Protein AF-A0A7S1DTC6-F1 (afdb_monomer)

Radius of gyration: 15.28 Å; Cα contacts (8 Å, |Δi|>4): 384; chains: 1; bounding box: 37×34×42 Å

Organism: Hemiselmis andersenii (NCBI:txid464988)

Solvent-accessible surface area (backbone atoms only — not comparable to full-atom values): 8715 Å² total; per-residue (Å²): 109,47,66,65,45,82,38,48,35,40,36,41,38,39,26,70,67,87,64,44,37,37,41,39,34,33,30,21,72,81,49,76,64,35,86,40,75,50,63,32,70,22,73,96,73,89,88,81,79,93,59,58,62,47,73,91,59,72,8,21,40,33,34,37,34,54,50,95,83,72,79,54,78,35,90,66,92,68,71,64,88,82,57,67,44,76,34,34,40,70,32,62,60,59,76,30,81,32,50,74,53,52,36,70,71,59,46,94,69,83,70,69,53,28,32,37,37,38,39,38,22,22,35,71,37,86,51,58,41,62,62,54,68,49,77,49,48,69,64,24,37,36,34,25,50,72,87,38,82,70,41,81,47,115

Nearest PDB structures (foldseek):
  4y2l-assembly2_F  TM=2.797E-01  e=1.826E+00  Escherichia coli ETEC H10407
  7vrp-assembly1_A  TM=2.025E-01  e=2.275E+00  Infectious bursal disease virus
  3fbm-assembly1_A  TM=2.431E-01  e=8.509E+00  Infectious bursal disease virus

Sequence (154 aa):
WLSKGEHSSLVLFFENGGGAYMKLTYSGPDTGFREALLPSVGFEGKCEAPKPECECGTGFCFKAYYDPNGRGQVRDFPDLSKLVPQVAVIAPTIGLYNDHQIARFLGKTGRFDHVAASFTGVLFINLPGQYQICTTSDDGSRLFIDGKVSVNNG

Mean predicted aligned error: 12.72 Å

Secondary structure (DSSP, 8-state):
-B-SEEEEEEEEEEE-SS---EEEEEESGGGTT--EE------------SS--PPS-SSEEEEEE--TTS-----S---GGGS--SEEEEESS-EE-SHHHHHHHHGGG---SSEEEEEEEEEEESS-B--EEEEEESSEEEEEETTEEEEEE-

pLDDT: mean 79.68, std 10.51, range [39.25, 92.69]

InterPro domains:
  IPR011658 PA14 domain [PF07691] (108-153)
  IPR037524 PA14/GLEYA domain [PS51820] (55-154)

Structure (mmCIF, N/CA/C/O backbone):
data_AF-A0A7S1DTC6-F1
#
_entry.id   AF-A0A7S1DTC6-F1
#
loop_
_atom_site.group_PDB
_atom_site.id
_atom_site.type_symbol
_atom_site.label_atom_id
_atom_site.label_alt_id
_atom_site.label_comp_id
_atom_site.label_asym_id
_atom_site.label_entity_id
_atom_site.label_seq_id
_atom_site.pdbx_PDB_ins_code
_atom_site.Cartn_x
_atom_site.Cartn_y
_atom_site.Cartn_z
_atom_site.occupancy
_atom_site.B_iso_or_equiv
_atom_site.auth_seq_id
_atom_site.auth_comp_id
_atom_site.auth_asym_id
_atom_site.auth_atom_id
_atom_site.pdbx_PDB_model_num
ATOM 1 N N . TRP A 1 1 ? -19.543 -0.740 9.415 1.00 80.06 1 TRP A N 1
ATOM 2 C CA . TRP A 1 1 ? -19.423 -0.992 10.864 1.00 80.06 1 TRP A CA 1
ATOM 3 C C . TRP A 1 1 ? -18.293 -1.984 11.050 1.00 80.06 1 TRP A C 1
ATOM 5 O O . TRP A 1 1 ? -18.325 -2.994 10.358 1.00 80.06 1 TRP A O 1
ATOM 15 N N . LEU A 1 2 ? -17.317 -1.694 11.910 1.00 83.81 2 LEU A N 1
ATOM 16 C CA . LEU A 1 2 ? -16.235 -2.612 12.278 1.00 83.81 2 LEU A CA 1
ATOM 17 C C . LEU A 1 2 ? -16.391 -3.016 13.745 1.00 83.81 2 LEU A C 1
ATOM 19 O O . LEU A 1 2 ? -16.709 -2.183 14.599 1.00 83.81 2 LEU A O 1
ATOM 23 N N . SER A 1 3 ? -16.229 -4.309 14.015 1.00 85.38 3 SER A N 1
ATOM 24 C CA . SER A 1 3 ? -16.188 -4.849 15.373 1.00 85.38 3 SER A CA 1
ATOM 25 C C . SER A 1 3 ? -14.853 -4.528 16.042 1.00 85.38 3 SER A C 1
ATOM 27 O O . SER A 1 3 ? -13.883 -4.178 15.384 1.00 85.38 3 SER A O 1
ATOM 29 N N . LYS A 1 4 ? -14.791 -4.658 17.370 1.00 83.06 4 LYS A N 1
ATOM 30 C CA . LYS A 1 4 ? -13.510 -4.621 18.079 1.00 83.06 4 LYS A CA 1
ATOM 31 C C . LYS A 1 4 ? -12.690 -5.853 17.693 1.00 83.06 4 LYS A C 1
ATOM 33 O O . LYS A 1 4 ? -13.218 -6.961 17.787 1.00 83.06 4 LYS A O 1
ATOM 38 N N . GLY A 1 5 ? -11.419 -5.663 17.354 1.00 82.12 5 GLY A N 1
ATOM 39 C CA . GLY A 1 5 ? -10.493 -6.752 17.048 1.00 82.12 5 GLY A CA 1
ATOM 40 C C . GLY A 1 5 ? -9.723 -6.550 15.748 1.00 82.12 5 GLY A C 1
ATOM 41 O O . GLY A 1 5 ? -9.638 -5.441 15.216 1.00 82.12 5 GLY A O 1
ATOM 42 N N . GLU A 1 6 ? -9.130 -7.641 15.280 1.00 78.81 6 GLU A N 1
ATOM 43 C CA . GLU A 1 6 ? -8.350 -7.691 14.048 1.00 78.81 6 GLU A CA 1
ATOM 44 C C . GLU A 1 6 ? -9.249 -7.877 12.829 1.00 78.81 6 GLU A C 1
ATOM 46 O O . GLU A 1 6 ? -10.185 -8.678 12.837 1.00 78.81 6 GLU A O 1
ATOM 51 N N . HIS A 1 7 ? -8.931 -7.136 11.773 1.00 77.12 7 HIS A N 1
ATOM 52 C CA . HIS A 1 7 ? -9.597 -7.191 10.484 1.00 77.12 7 HIS A CA 1
ATOM 53 C C . HIS A 1 7 ? -8.555 -7.365 9.385 1.00 77.12 7 HIS A C 1
ATOM 55 O O . HIS A 1 7 ? -7.539 -6.666 9.344 1.00 77.12 7 HIS A O 1
ATOM 61 N N . SER A 1 8 ? -8.803 -8.292 8.468 1.00 78.31 8 SER A N 1
ATOM 62 C CA . SER A 1 8 ? -7.879 -8.524 7.354 1.00 78.31 8 SER A CA 1
ATOM 63 C C . SER A 1 8 ? -8.032 -7.427 6.298 1.00 78.31 8 SER A C 1
ATOM 65 O O . SER A 1 8 ? -9.151 -7.031 5.965 1.00 78.31 8 SER A O 1
ATOM 67 N N . SER A 1 9 ? -6.919 -6.928 5.755 1.00 78.56 9 SER A N 1
ATOM 68 C CA . SER A 1 9 ? -6.921 -5.895 4.714 1.00 78.56 9 SER A CA 1
ATOM 69 C C . SER A 1 9 ? -6.011 -6.265 3.540 1.00 78.56 9 SER A C 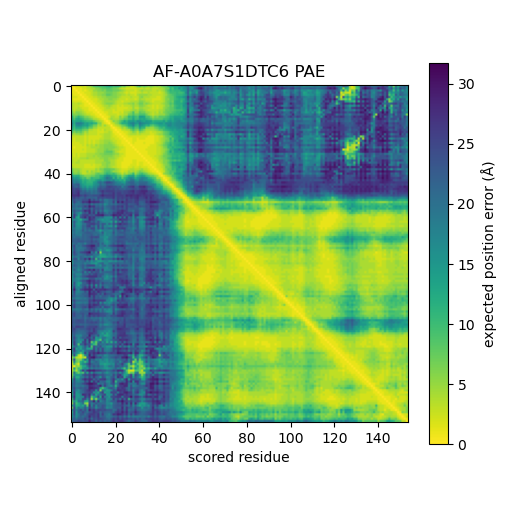1
ATOM 71 O O . SER A 1 9 ? -4.870 -6.701 3.720 1.00 78.56 9 SER A O 1
ATOM 73 N N . LEU A 1 10 ? -6.518 -6.084 2.320 1.00 76.50 10 LEU A N 1
ATOM 74 C CA . LEU A 1 10 ? -5.763 -6.245 1.077 1.00 76.50 10 LEU A CA 1
ATOM 75 C C . LEU A 1 10 ? -6.038 -5.048 0.173 1.00 76.50 10 LEU A C 1
ATOM 77 O O . LEU A 1 10 ? -7.195 -4.764 -0.138 1.00 76.50 10 LEU A O 1
ATOM 81 N N . VAL A 1 11 ? -4.983 -4.378 -0.288 1.00 80.62 11 VAL A N 1
ATOM 82 C CA . VAL A 1 11 ? -5.093 -3.290 -1.265 1.00 80.62 11 VAL A CA 1
ATOM 83 C C . VAL A 1 11 ? -4.326 -3.635 -2.528 1.00 80.62 11 VAL A C 1
ATOM 85 O O . VAL A 1 11 ? -3.140 -3.953 -2.459 1.00 80.62 11 VAL A O 1
ATOM 88 N N . LEU A 1 12 ? -5.003 -3.565 -3.671 1.00 71.75 12 LEU A N 1
ATOM 89 C CA . LEU A 1 12 ? -4.424 -3.720 -5.003 1.00 71.75 12 LEU A CA 1
ATOM 90 C C . LEU A 1 12 ? -4.305 -2.343 -5.657 1.00 71.75 12 LEU A C 1
ATOM 92 O O . LEU A 1 12 ? -5.227 -1.534 -5.550 1.00 71.75 12 LEU A O 1
ATOM 96 N N . PHE A 1 13 ? -3.191 -2.088 -6.333 1.00 83.81 13 PHE A N 1
ATOM 97 C CA . PHE A 1 13 ? -2.888 -0.813 -6.981 1.00 83.81 13 PHE A CA 1
ATOM 98 C C . PHE A 1 13 ? -2.164 -1.042 -8.311 1.00 83.81 13 PHE A C 1
ATOM 100 O O . PHE A 1 13 ? -1.364 -1.979 -8.409 1.00 83.81 13 PHE A O 1
ATOM 107 N N . PHE A 1 14 ? -2.417 -0.201 -9.313 1.00 72.62 14 PHE A N 1
ATOM 108 C CA . PHE A 1 14 ? -1.603 -0.149 -10.527 1.00 72.62 14 PHE A CA 1
ATOM 109 C C . PHE A 1 14 ? -1.433 1.278 -11.049 1.00 72.62 14 PHE A C 1
ATOM 111 O O . PHE A 1 14 ? -2.303 2.108 -10.810 1.00 72.62 14 PHE A O 1
ATOM 118 N N . GLU A 1 15 ? -0.335 1.502 -11.780 1.00 76.25 15 GLU A N 1
ATOM 119 C CA . GLU A 1 15 ? -0.008 2.751 -12.487 1.00 76.25 15 GLU A CA 1
ATOM 120 C C . GLU A 1 15 ? 0.455 2.447 -13.922 1.00 76.25 15 GLU A C 1
ATOM 122 O O . GLU A 1 15 ? 1.258 1.534 -14.162 1.00 76.25 15 GLU A O 1
ATOM 127 N N . ASN A 1 16 ? -0.054 3.206 -14.884 1.00 69.62 16 ASN A N 1
ATOM 128 C CA . ASN A 1 16 ? 0.071 3.046 -16.328 1.00 69.62 16 ASN A CA 1
ATOM 129 C C . ASN A 1 16 ? 0.619 4.317 -17.016 1.00 69.62 16 ASN A C 1
ATOM 131 O O . ASN A 1 16 ? 0.418 4.510 -18.218 1.00 69.62 16 ASN A O 1
ATOM 135 N N . GLY A 1 17 ? 1.383 5.124 -16.277 1.00 61.06 17 GLY A N 1
ATOM 136 C CA . GLY A 1 17 ? 2.199 6.227 -16.787 1.00 61.06 17 GLY A CA 1
ATOM 137 C C . GLY A 1 17 ? 1.762 7.584 -16.244 1.00 61.06 17 GLY A C 1
ATOM 138 O O . GLY A 1 17 ? 0.581 7.898 -16.252 1.00 61.06 17 GLY A O 1
ATOM 139 N N . GLY A 1 18 ? 2.718 8.421 -15.843 1.00 81.19 18 GLY A N 1
ATOM 140 C CA . GLY A 1 18 ? 2.419 9.709 -15.215 1.00 81.19 18 GLY A CA 1
ATOM 141 C C . GLY A 1 18 ? 3.182 9.849 -13.908 1.00 81.19 18 GLY A C 1
ATOM 142 O O . GLY A 1 18 ? 4.408 9.922 -13.947 1.00 81.19 18 GLY A O 1
ATOM 143 N N . GLY A 1 19 ? 2.474 9.930 -12.776 1.00 68.00 19 GLY A N 1
ATOM 144 C CA . GLY A 1 19 ? 3.090 9.981 -11.451 1.00 68.00 19 GLY A CA 1
ATOM 145 C C . GLY A 1 19 ? 2.285 9.208 -10.409 1.00 68.00 19 GLY A C 1
ATOM 146 O O . 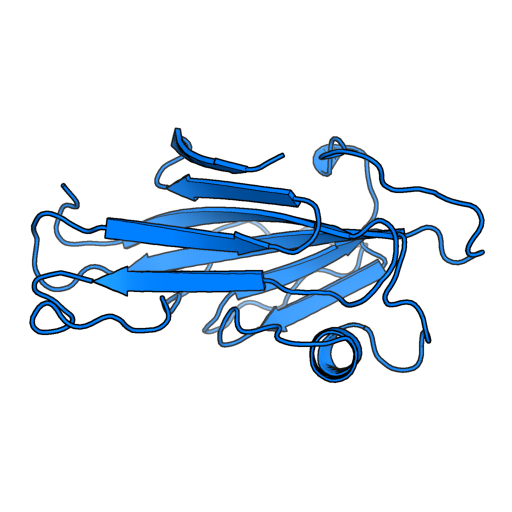GLY A 1 19 ? 1.167 9.590 -10.079 1.00 68.00 19 GLY A O 1
ATOM 147 N N . ALA A 1 20 ? 2.902 8.185 -9.813 1.00 70.62 20 ALA A N 1
ATOM 148 C CA . ALA A 1 20 ? 2.200 7.243 -8.946 1.00 70.62 20 ALA A CA 1
ATOM 149 C C . ALA A 1 20 ? 1.587 7.904 -7.698 1.00 70.62 20 ALA A C 1
ATOM 151 O O . ALA A 1 20 ? 2.316 8.406 -6.829 1.00 70.62 20 ALA A O 1
ATOM 152 N N . TYR A 1 21 ? 0.259 7.831 -7.553 1.00 73.50 21 TYR A N 1
ATOM 153 C CA . TYR A 1 21 ? -0.466 8.356 -6.390 1.00 73.50 21 TYR A CA 1
ATOM 154 C C . TYR A 1 21 ? -1.298 7.254 -5.729 1.00 73.50 21 TYR A C 1
ATOM 156 O O . TYR A 1 21 ? -2.081 6.592 -6.392 1.00 73.50 21 TYR A O 1
ATOM 164 N N . MET A 1 22 ? -1.151 7.030 -4.417 1.00 83.31 22 MET A N 1
ATOM 165 C CA . MET A 1 22 ? -1.996 6.120 -3.632 1.00 83.31 22 MET A CA 1
ATOM 166 C C . MET A 1 22 ? -2.035 6.520 -2.144 1.00 83.31 22 MET A C 1
ATOM 168 O O . MET A 1 22 ? -1.003 6.512 -1.461 1.00 83.31 22 MET A O 1
ATOM 172 N N . LYS A 1 23 ? -3.228 6.826 -1.609 1.00 85.19 23 LYS A N 1
ATOM 173 C CA . LYS A 1 23 ? -3.467 7.097 -0.172 1.00 85.19 23 LYS A CA 1
ATOM 174 C C . LYS A 1 23 ? -4.561 6.183 0.382 1.00 85.19 23 LYS A C 1
ATOM 176 O O . LYS A 1 23 ? -5.611 6.072 -0.240 1.00 85.19 23 LYS A O 1
ATOM 181 N N . LEU A 1 24 ? -4.348 5.605 1.568 1.00 84.88 24 LEU A N 1
ATOM 182 C CA . LEU A 1 24 ? -5.375 4.887 2.337 1.00 84.88 24 LEU A CA 1
ATOM 183 C C . LEU A 1 24 ? -5.646 5.608 3.667 1.00 84.88 24 LEU A C 1
ATOM 185 O O . LEU A 1 24 ? -4.760 5.700 4.522 1.00 84.88 24 LEU A O 1
ATOM 189 N N . THR A 1 25 ? -6.862 6.122 3.855 1.00 90.12 25 THR A N 1
ATOM 190 C CA . THR A 1 25 ? -7.270 6.850 5.072 1.00 90.12 25 THR A CA 1
ATOM 191 C C . THR A 1 25 ? -8.463 6.219 5.767 1.00 90.12 25 THR A C 1
ATOM 193 O O . THR A 1 25 ? -9.239 5.496 5.149 1.00 90.12 25 THR A O 1
ATOM 196 N N . TYR A 1 26 ? -8.620 6.526 7.055 1.00 92.38 26 TYR A N 1
ATOM 197 C CA . TYR A 1 26 ? -9.809 6.217 7.837 1.00 92.38 26 TYR A CA 1
ATOM 198 C C . TYR A 1 26 ? -10.252 7.382 8.720 1.00 92.38 26 TYR A C 1
ATOM 200 O O . TYR A 1 26 ? -9.442 8.209 9.149 1.00 92.38 26 TYR A O 1
ATOM 208 N N . SER A 1 27 ? -11.550 7.426 9.004 1.00 92.06 27 SER A N 1
ATOM 209 C CA . SER A 1 27 ? -12.132 8.260 10.052 1.00 92.06 27 SER A CA 1
ATOM 210 C C . SER A 1 27 ? -13.199 7.481 10.823 1.00 92.06 27 SER A C 1
ATOM 212 O O . SER A 1 27 ? -13.958 6.698 10.246 1.00 92.06 27 SER A O 1
ATOM 214 N N . GLY A 1 28 ? -13.239 7.667 12.141 1.00 92.56 28 GLY A N 1
ATOM 215 C CA . GLY A 1 28 ? -14.178 6.985 13.029 1.00 92.56 28 GLY A CA 1
ATOM 216 C C . GLY A 1 28 ? -13.899 7.286 14.503 1.00 92.56 28 GLY A C 1
ATOM 217 O O . GLY A 1 28 ? -13.115 8.191 14.804 1.00 92.56 28 GLY A O 1
ATOM 218 N N . PRO A 1 29 ? -14.510 6.534 15.433 1.00 92.69 29 PRO A N 1
ATOM 219 C CA . PRO A 1 29 ? -14.264 6.693 16.866 1.00 92.69 29 PRO A CA 1
ATOM 220 C C . PRO A 1 29 ? -12.770 6.682 17.232 1.00 92.69 29 PRO A C 1
ATOM 222 O O . PRO A 1 29 ? -12.333 7.550 17.986 1.00 92.69 29 PRO A O 1
ATOM 225 N N . ASP A 1 30 ? -11.973 5.788 16.628 1.00 86.81 30 ASP A N 1
ATOM 226 C CA . ASP A 1 30 ? -10.519 5.694 16.866 1.00 86.81 30 ASP A CA 1
ATOM 227 C C . ASP A 1 30 ? -9.732 6.947 16.448 1.00 86.81 30 ASP A C 1
ATOM 229 O O . ASP A 1 30 ? -8.646 7.198 16.965 1.00 86.81 30 ASP A O 1
ATOM 233 N N . THR A 1 31 ? -10.265 7.761 15.536 1.00 91.44 31 THR A N 1
ATOM 234 C CA . THR A 1 31 ? -9.605 8.988 15.063 1.00 91.44 31 THR A CA 1
ATOM 235 C C . THR A 1 31 ? -10.238 10.258 15.622 1.00 91.44 31 THR A C 1
ATOM 237 O O . THR A 1 31 ? -9.936 11.361 15.158 1.00 91.44 31 THR A O 1
ATOM 240 N N . GLY A 1 32 ? -11.167 10.135 16.577 1.00 89.88 32 GLY A N 1
ATOM 241 C CA . GLY A 1 32 ? -11.993 11.261 17.013 1.00 89.88 32 GLY A CA 1
ATOM 242 C C . GLY A 1 32 ? -12.760 11.894 15.847 1.00 89.88 32 GLY A C 1
ATOM 243 O O . GLY A 1 32 ? -12.914 13.113 15.799 1.00 89.88 32 GLY A O 1
ATOM 244 N N . PHE A 1 33 ? -13.181 11.067 14.884 1.00 90.06 33 PHE A N 1
ATOM 245 C CA . PHE A 1 33 ? -13.881 11.450 13.654 1.00 90.06 33 PHE A CA 1
ATOM 246 C C . PHE A 1 33 ? -13.097 12.386 12.724 1.00 90.06 33 PHE A C 1
ATOM 248 O O . PHE A 1 33 ? -13.681 13.057 11.875 1.00 90.06 33 PHE A O 1
ATOM 255 N N . ARG A 1 34 ? -11.767 12.422 12.845 1.00 92.12 34 ARG A N 1
ATOM 256 C CA . ARG A 1 34 ? -10.881 13.138 11.916 1.00 92.12 34 ARG A CA 1
ATOM 257 C C . ARG A 1 34 ? -10.283 12.172 10.902 1.00 92.12 34 ARG A C 1
ATOM 259 O O . ARG A 1 34 ? -10.102 10.996 11.201 1.00 92.12 34 ARG A O 1
ATOM 266 N N . GLU A 1 35 ? -9.975 12.653 9.704 1.00 91.25 35 GLU A N 1
ATOM 267 C CA . GLU A 1 35 ? -9.252 11.838 8.727 1.00 91.25 35 GLU A CA 1
ATOM 268 C C . GLU A 1 35 ? -7.818 11.578 9.211 1.00 91.25 35 GLU A C 1
ATOM 270 O O . GLU A 1 35 ? -7.107 12.500 9.613 1.00 91.25 35 GLU A O 1
ATOM 275 N N . ALA A 1 36 ? -7.390 10.322 9.144 1.00 87.62 36 ALA A N 1
ATOM 276 C CA . ALA A 1 36 ? -6.019 9.898 9.392 1.00 87.62 36 ALA A CA 1
ATOM 277 C C . ALA A 1 36 ? -5.608 8.821 8.378 1.00 87.62 36 ALA A C 1
ATOM 279 O O . ALA A 1 36 ? -6.458 8.180 7.767 1.00 87.62 36 ALA A O 1
ATOM 280 N N . LEU A 1 37 ? -4.305 8.599 8.189 1.00 86.50 37 LEU A N 1
ATOM 281 C CA . LEU A 1 37 ? -3.818 7.445 7.424 1.00 86.50 37 LEU A CA 1
ATOM 282 C C . LEU A 1 37 ? -4.109 6.152 8.192 1.00 86.50 37 LEU A C 1
ATOM 284 O O . LEU A 1 37 ? -3.952 6.125 9.412 1.00 86.50 37 LEU A O 1
ATOM 288 N N . LEU A 1 38 ? -4.520 5.100 7.483 1.00 85.31 38 LEU A N 1
ATOM 289 C CA . LEU A 1 38 ? -4.872 3.809 8.078 1.00 85.31 38 LEU A CA 1
ATOM 290 C C . LEU A 1 38 ? -3.610 2.961 8.365 1.00 85.31 38 LEU A C 1
ATOM 292 O O . LEU A 1 38 ? -2.923 2.588 7.410 1.00 85.31 38 LEU A O 1
ATOM 296 N N . PRO A 1 39 ? -3.271 2.646 9.634 1.00 81.06 39 PRO A N 1
ATOM 297 C CA . PRO A 1 39 ? -2.138 1.774 9.968 1.00 81.06 39 PRO A CA 1
ATOM 298 C C . PRO A 1 39 ? -2.502 0.272 9.916 1.00 81.06 39 PRO A C 1
ATOM 300 O O . PRO A 1 39 ? -3.672 -0.085 10.040 1.00 81.06 39 PRO A O 1
ATOM 303 N N . SER A 1 40 ? -1.496 -0.607 9.794 1.00 82.19 40 SER A N 1
ATOM 304 C CA . SER A 1 40 ? -1.619 -2.074 9.943 1.00 82.19 40 SER A CA 1
ATOM 305 C C . SER A 1 40 ? -0.798 -2.581 11.138 1.00 82.19 40 SER A C 1
ATOM 307 O O . SER A 1 40 ? 0.300 -2.081 11.384 1.00 82.19 40 SER A O 1
ATOM 309 N N . VAL A 1 41 ? -1.310 -3.575 11.869 1.00 76.12 41 VAL A N 1
ATOM 310 C CA . VAL A 1 41 ? -0.696 -4.204 13.050 1.00 76.12 41 VAL A CA 1
ATOM 311 C C . VAL A 1 41 ? 0.022 -5.534 12.772 1.00 76.12 41 VAL A C 1
ATOM 313 O O . VAL A 1 41 ? 0.711 -6.017 13.664 1.00 76.12 41 VAL A O 1
ATOM 316 N N . GLY A 1 42 ? -0.076 -6.121 11.570 1.00 65.31 42 GLY A N 1
ATOM 317 C CA . GLY A 1 42 ? 0.611 -7.387 11.240 1.00 65.31 42 GLY A CA 1
ATOM 318 C C . GLY A 1 42 ? 0.084 -8.108 9.989 1.00 65.31 42 GLY A C 1
ATOM 319 O O . GLY A 1 42 ? -0.719 -7.546 9.257 1.00 65.31 42 GLY A O 1
ATOM 320 N N . PHE A 1 43 ? 0.537 -9.342 9.721 1.00 60.09 43 PHE A N 1
ATOM 321 C CA . PHE A 1 43 ? 0.050 -10.242 8.652 1.00 60.09 43 PHE A CA 1
ATOM 322 C C . PHE A 1 43 ? 0.178 -11.716 9.098 1.00 60.09 43 PHE A C 1
ATOM 324 O O . PHE A 1 43 ? 1.250 -12.111 9.546 1.00 60.09 43 PHE A O 1
ATOM 331 N N . GLU A 1 44 ? -0.878 -12.533 8.951 1.00 57.00 44 GLU A N 1
ATOM 332 C CA . GLU A 1 44 ? -0.939 -13.939 9.425 1.00 57.00 44 GLU A CA 1
ATOM 333 C C . GLU A 1 44 ? -0.910 -15.001 8.291 1.00 57.00 44 GLU A C 1
ATOM 335 O O . GLU A 1 44 ? -1.688 -15.955 8.281 1.00 57.00 44 GLU A O 1
ATOM 340 N N . GLY A 1 45 ? -0.037 -14.856 7.288 1.00 59.81 45 GLY A N 1
ATOM 341 C CA . GLY A 1 45 ? 0.146 -15.861 6.222 1.00 59.81 45 GLY A CA 1
ATOM 342 C C . GLY A 1 45 ? 1.400 -16.729 6.397 1.00 59.81 45 GLY A C 1
ATOM 343 O O . GLY A 1 45 ? 2.397 -16.273 6.948 1.00 59.81 45 GLY A O 1
ATOM 344 N N . LYS A 1 46 ? 1.374 -17.977 5.895 1.00 47.22 46 LYS A N 1
ATOM 345 C CA . LYS A 1 46 ? 2.565 -18.850 5.801 1.00 47.22 46 LYS A CA 1
ATOM 346 C C . LYS A 1 46 ? 3.596 -18.262 4.824 1.00 47.22 46 LYS A C 1
ATOM 348 O O . LYS A 1 46 ? 3.233 -17.947 3.693 1.00 47.22 46 LYS A O 1
ATOM 353 N N . CYS A 1 47 ? 4.857 -18.182 5.250 1.00 42.41 47 CYS A N 1
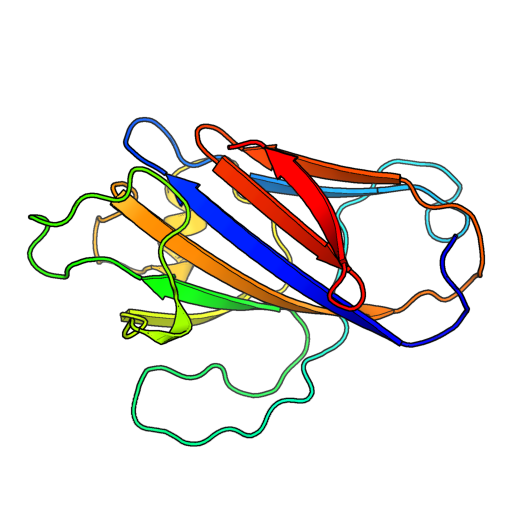ATOM 354 C CA . CYS A 1 47 ? 6.007 -17.845 4.405 1.00 42.41 47 CYS A CA 1
ATOM 355 C C . CYS A 1 47 ? 6.593 -19.131 3.797 1.00 42.41 47 CYS A C 1
ATOM 357 O O . CYS A 1 47 ? 7.112 -19.971 4.534 1.00 42.41 47 CYS A O 1
ATOM 359 N N . GLU A 1 48 ? 6.510 -19.304 2.479 1.00 41.12 48 GLU A N 1
ATOM 360 C CA . GLU A 1 48 ? 7.162 -20.399 1.750 1.00 41.12 48 GLU A CA 1
ATOM 361 C C . GLU A 1 48 ? 7.931 -19.807 0.551 1.00 41.12 48 GLU A C 1
ATOM 363 O O . GLU A 1 48 ? 7.372 -19.577 -0.519 1.00 41.12 48 GLU A O 1
ATOM 368 N N . ALA A 1 49 ? 9.239 -19.565 0.706 1.00 39.25 49 ALA A N 1
ATOM 369 C CA . ALA A 1 49 ? 10.080 -18.968 -0.342 1.00 39.25 49 ALA A CA 1
ATOM 370 C C . ALA A 1 49 ? 10.637 -20.038 -1.321 1.00 39.25 49 ALA A C 1
ATOM 372 O O . ALA A 1 49 ? 11.018 -21.123 -0.875 1.00 39.25 49 ALA A O 1
ATOM 373 N N . PRO A 1 50 ? 10.738 -19.750 -2.646 1.00 48.28 50 PRO A N 1
ATOM 374 C CA . PRO A 1 50 ? 11.576 -18.654 -3.135 1.00 48.28 50 PRO A CA 1
ATOM 375 C C . PRO A 1 50 ? 10.921 -17.765 -4.211 1.00 48.28 50 PRO A C 1
ATOM 377 O O . PRO A 1 50 ? 10.862 -18.098 -5.394 1.00 48.28 50 PRO A O 1
ATOM 380 N N . LYS A 1 51 ? 10.515 -16.576 -3.770 1.00 49.28 51 LYS A N 1
ATOM 381 C CA . LYS A 1 51 ? 10.352 -15.274 -4.453 1.00 49.28 51 LYS A CA 1
ATOM 382 C C . LYS A 1 51 ? 10.628 -14.229 -3.349 1.00 49.28 51 LYS A C 1
ATOM 384 O O . LYS A 1 51 ? 10.662 -14.645 -2.190 1.00 49.28 51 LYS A O 1
ATOM 389 N N . PRO A 1 52 ? 10.858 -12.927 -3.606 1.00 57.88 52 PRO A N 1
ATOM 390 C CA . PRO A 1 52 ? 10.941 -11.993 -2.489 1.00 57.88 52 PRO A CA 1
ATOM 391 C C . PRO A 1 52 ? 9.623 -12.082 -1.702 1.00 57.88 52 PRO A C 1
ATOM 393 O O . PRO A 1 52 ? 8.536 -11.839 -2.233 1.00 57.88 52 PRO A O 1
ATOM 396 N N . GLU A 1 53 ? 9.726 -12.531 -0.457 1.00 73.31 53 GLU A N 1
ATOM 397 C CA . GLU A 1 53 ? 8.651 -12.580 0.525 1.00 73.31 53 GLU A CA 1
ATOM 398 C C . GLU A 1 53 ? 8.975 -11.555 1.609 1.00 73.31 53 GLU A C 1
ATOM 400 O O . GLU A 1 53 ? 10.143 -11.320 1.914 1.00 73.31 53 GLU A O 1
ATOM 405 N N . CYS A 1 54 ? 7.950 -10.904 2.157 1.00 78.88 54 CYS A N 1
ATOM 406 C CA . CYS A 1 54 ? 8.163 -9.976 3.259 1.00 78.88 54 CYS A CA 1
ATOM 407 C C . CYS A 1 54 ? 8.536 -10.761 4.518 1.00 78.88 54 CYS A C 1
ATOM 409 O O . CYS A 1 54 ? 7.898 -11.767 4.826 1.00 78.88 54 CYS A O 1
ATOM 411 N N . GLU A 1 55 ? 9.509 -10.267 5.278 1.00 77.50 55 GLU A N 1
ATOM 412 C CA . GLU A 1 55 ? 9.729 -10.732 6.647 1.00 77.50 55 GLU A CA 1
ATOM 413 C C . GLU A 1 55 ? 8.534 -10.346 7.532 1.00 77.50 55 GLU A C 1
ATOM 415 O O . GLU A 1 55 ? 7.918 -9.299 7.329 1.00 77.50 55 GLU A O 1
ATOM 420 N N . CYS A 1 56 ? 8.196 -11.172 8.524 1.00 70.25 56 CYS A N 1
ATOM 421 C CA . CYS A 1 56 ? 7.133 -10.844 9.473 1.00 70.25 56 CYS A CA 1
ATOM 422 C C . CYS A 1 56 ? 7.509 -9.607 10.307 1.00 70.25 56 CYS A C 1
ATOM 424 O O . CYS A 1 56 ? 8.608 -9.534 10.855 1.00 70.25 56 CYS A O 1
ATOM 426 N N . GLY A 1 57 ? 6.586 -8.654 10.454 1.00 71.19 57 GLY A N 1
ATOM 427 C CA . GLY A 1 57 ? 6.811 -7.438 11.237 1.00 71.19 57 GLY A CA 1
ATOM 428 C C . GLY A 1 57 ? 5.624 -6.475 11.213 1.00 71.19 57 GLY A C 1
ATOM 429 O O . GLY A 1 57 ? 4.599 -6.742 10.586 1.00 71.19 57 GLY A O 1
ATOM 430 N N . THR A 1 58 ? 5.765 -5.344 11.907 1.00 79.50 58 THR A N 1
ATOM 431 C CA . THR A 1 58 ? 4.727 -4.306 11.978 1.00 79.50 58 THR A CA 1
ATOM 432 C C . THR A 1 58 ? 4.662 -3.503 10.680 1.00 79.50 58 THR A C 1
ATOM 434 O O . THR A 1 58 ? 5.648 -2.885 10.279 1.00 79.50 58 THR A O 1
ATOM 437 N N . GLY A 1 59 ? 3.485 -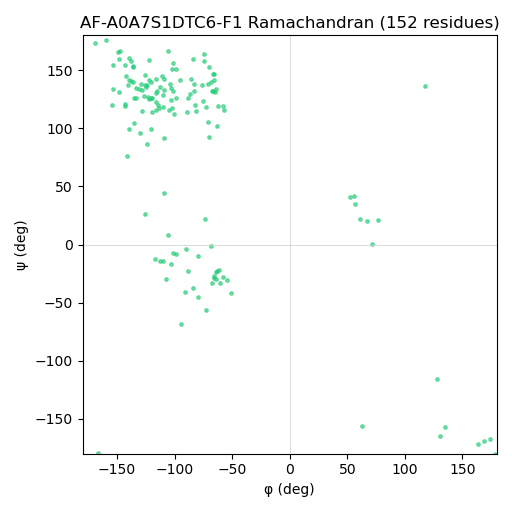3.464 10.055 1.00 85.56 59 GLY A N 1
ATOM 438 C CA . GLY A 1 59 ? 3.222 -2.711 8.830 1.00 85.56 59 GLY A CA 1
ATOM 439 C C . GLY A 1 59 ? 2.442 -3.531 7.806 1.00 85.56 59 GLY A C 1
ATOM 440 O O . GLY A 1 59 ? 1.737 -4.482 8.144 1.00 85.56 59 GLY A O 1
ATOM 441 N N . PHE A 1 60 ? 2.557 -3.139 6.544 1.00 89.81 60 PHE A N 1
ATOM 442 C CA . PHE A 1 60 ? 2.013 -3.839 5.389 1.00 89.81 60 PHE A CA 1
ATOM 443 C C . PHE A 1 60 ? 3.131 -4.579 4.663 1.00 89.81 60 PHE A C 1
ATOM 445 O O . PHE A 1 60 ? 4.178 -4.002 4.372 1.00 89.81 60 PHE A O 1
ATOM 452 N N . CYS A 1 61 ? 2.888 -5.828 4.284 1.00 91.12 61 CYS A N 1
ATOM 453 C CA . CYS A 1 61 ? 3.703 -6.484 3.276 1.00 91.12 61 CYS A CA 1
ATOM 454 C C . CYS A 1 61 ? 3.407 -5.851 1.914 1.00 91.12 61 CYS A C 1
ATOM 456 O O . CYS A 1 61 ? 2.344 -6.080 1.328 1.00 91.12 61 CYS A O 1
ATOM 458 N N . PHE A 1 62 ? 4.340 -5.032 1.436 1.00 91.06 62 PHE A N 1
ATOM 459 C CA . PHE A 1 62 ? 4.316 -4.447 0.106 1.00 91.06 62 PHE A CA 1
ATOM 460 C C . PHE A 1 62 ? 5.001 -5.391 -0.871 1.00 91.06 62 PHE A C 1
ATOM 462 O O . PHE A 1 62 ? 6.157 -5.757 -0.667 1.00 91.06 62 PHE A O 1
ATOM 469 N N . LYS A 1 63 ? 4.307 -5.742 -1.953 1.00 91.62 63 LYS A N 1
ATOM 470 C CA . LYS A 1 63 ? 4.862 -6.488 -3.083 1.00 91.62 63 LYS A CA 1
ATOM 471 C C . LYS A 1 63 ? 4.652 -5.711 -4.371 1.00 91.62 63 LYS A C 1
ATOM 473 O O . LYS 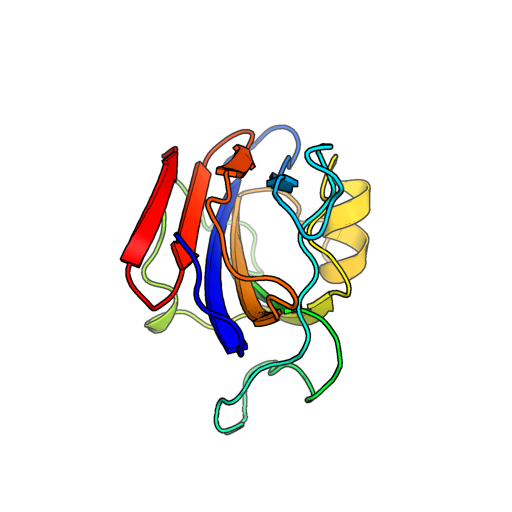A 1 63 ? 3.558 -5.199 -4.598 1.00 91.62 63 LYS A O 1
ATOM 478 N N . ALA A 1 64 ? 5.674 -5.681 -5.221 1.00 90.06 64 ALA A N 1
ATOM 479 C CA . ALA A 1 64 ? 5.609 -5.043 -6.531 1.00 90.06 64 ALA A CA 1
ATOM 480 C C . ALA A 1 64 ? 5.887 -6.032 -7.658 1.00 90.06 64 ALA A C 1
ATOM 482 O O . ALA A 1 64 ? 6.796 -6.861 -7.571 1.00 90.06 64 ALA A O 1
ATOM 483 N N . TYR A 1 65 ? 5.121 -5.901 -8.732 1.00 89.88 65 TYR A N 1
ATOM 484 C CA . TYR A 1 65 ? 5.083 -6.798 -9.873 1.00 89.88 65 TYR A CA 1
ATOM 485 C C . TYR A 1 65 ? 5.251 -5.966 -11.141 1.00 89.88 65 TYR A C 1
ATOM 487 O O . TYR A 1 65 ? 4.411 -5.130 -11.469 1.00 89.88 65 TYR A O 1
ATOM 495 N N . TYR A 1 66 ? 6.353 -6.191 -11.846 1.00 86.81 66 TYR A N 1
ATOM 496 C CA . TYR A 1 66 ? 6.669 -5.527 -13.105 1.00 86.81 66 TYR A CA 1
ATOM 497 C C . TYR A 1 66 ? 7.581 -6.433 -13.935 1.00 86.81 66 TYR A C 1
ATOM 499 O O . TYR A 1 66 ? 8.295 -7.277 -13.389 1.00 86.81 66 TYR A O 1
ATOM 507 N N . ASP A 1 67 ? 7.568 -6.273 -15.258 1.00 83.50 67 ASP A N 1
ATOM 508 C CA . ASP A 1 67 ? 8.530 -6.952 -16.132 1.00 83.50 67 ASP A CA 1
ATOM 509 C C . ASP A 1 67 ? 9.900 -6.290 -15.957 1.00 83.50 67 ASP A C 1
ATOM 511 O O . ASP A 1 67 ? 9.982 -5.120 -16.315 1.00 83.50 67 ASP A O 1
ATOM 515 N N . PRO A 1 68 ? 10.968 -6.984 -15.502 1.00 75.69 68 PRO A N 1
ATOM 516 C CA . PRO A 1 68 ? 12.322 -6.449 -15.301 1.00 75.69 68 PRO A CA 1
ATOM 517 C C . PRO A 1 68 ? 13.061 -6.076 -16.600 1.00 75.69 68 PRO A C 1
ATOM 519 O O . PRO A 1 68 ? 14.121 -5.458 -16.543 1.00 75.69 68 PRO A O 1
ATOM 522 N N . ASN A 1 69 ? 12.460 -6.278 -17.775 1.00 77.62 69 ASN A N 1
ATOM 523 C CA . ASN A 1 69 ? 12.955 -5.768 -19.062 1.00 77.62 69 ASN A CA 1
ATOM 524 C C . ASN A 1 69 ? 12.223 -4.513 -19.564 1.00 77.62 69 ASN A C 1
ATOM 526 O O . ASN A 1 69 ? 12.673 -3.908 -20.533 1.00 77.62 69 ASN A O 1
ATOM 530 N N . GLY A 1 70 ? 11.138 -4.100 -18.899 1.00 71.25 70 GLY A N 1
ATOM 531 C CA . GLY A 1 70 ? 10.450 -2.831 -19.166 1.00 71.25 70 GLY A CA 1
ATOM 532 C C . GLY A 1 70 ? 9.593 -2.870 -20.427 1.00 71.25 70 GLY A C 1
ATOM 533 O O . GLY A 1 70 ? 9.327 -1.834 -21.024 1.00 71.25 70 GLY A O 1
ATOM 534 N N . ARG A 1 71 ? 9.210 -4.072 -20.869 1.00 75.62 71 ARG A N 1
ATOM 535 C CA . ARG A 1 71 ? 8.380 -4.312 -22.055 1.00 75.62 71 ARG A CA 1
ATOM 536 C C . ARG A 1 71 ? 6.935 -4.645 -21.686 1.00 75.62 71 ARG A C 1
ATOM 538 O O . ARG A 1 71 ? 6.062 -4.602 -22.548 1.00 75.62 71 ARG A O 1
ATOM 545 N N . GLY A 1 72 ? 6.694 -5.015 -20.429 1.00 75.50 72 GLY A N 1
ATOM 546 C CA . GLY A 1 72 ? 5.364 -5.255 -19.882 1.00 75.50 72 GLY A CA 1
ATOM 547 C C . GLY A 1 72 ? 4.550 -3.972 -19.722 1.00 75.50 72 GLY A C 1
ATOM 548 O O . GLY A 1 72 ? 5.099 -2.892 -19.530 1.00 75.50 72 GLY A O 1
ATOM 549 N N . GLN A 1 73 ? 3.228 -4.118 -19.777 1.00 80.19 73 GLN A N 1
ATOM 550 C CA . GLN A 1 73 ? 2.271 -3.060 -19.466 1.00 80.19 73 GLN A CA 1
ATOM 551 C C . GLN A 1 73 ? 1.293 -3.560 -18.409 1.00 80.19 73 GLN A C 1
ATOM 553 O O . GLN A 1 73 ? 0.913 -4.733 -18.419 1.00 80.19 73 GLN A O 1
ATOM 558 N N . VAL A 1 74 ? 0.862 -2.659 -17.532 1.00 83.38 74 VAL A N 1
ATOM 559 C CA . VAL A 1 74 ? -0.192 -2.904 -16.546 1.00 83.38 74 VAL A CA 1
ATOM 560 C C . VAL A 1 74 ? -1.305 -1.910 -16.841 1.00 83.38 74 VAL A C 1
ATOM 562 O O . VAL A 1 74 ? -1.077 -0.712 -16.760 1.00 83.38 74 VAL A O 1
ATOM 565 N N . ARG A 1 75 ? -2.470 -2.404 -17.267 1.00 82.50 75 ARG A N 1
ATOM 566 C CA . ARG A 1 75 ? -3.599 -1.570 -17.729 1.00 82.50 75 ARG A CA 1
ATOM 567 C C . ARG A 1 75 ? -4.862 -1.706 -16.874 1.00 82.50 75 ARG A C 1
ATOM 569 O O . ARG A 1 75 ? -5.804 -0.956 -17.073 1.00 82.50 75 ARG A O 1
ATOM 576 N N . ASP A 1 76 ? -4.889 -2.716 -16.015 1.00 84.69 76 ASP A N 1
ATOM 577 C CA . ASP A 1 76 ? -5.969 -3.067 -15.091 1.00 84.69 76 ASP A CA 1
ATOM 578 C C . ASP A 1 76 ? -5.348 -3.948 -13.990 1.00 84.69 76 ASP A C 1
ATOM 580 O O . ASP A 1 76 ? -4.172 -4.313 -14.092 1.00 84.69 76 ASP A O 1
ATOM 584 N N . PHE A 1 77 ? -6.116 -4.328 -12.971 1.00 85.38 77 PHE A N 1
ATOM 585 C CA . PHE A 1 77 ? -5.730 -5.233 -11.892 1.00 85.38 77 PHE A CA 1
ATOM 586 C C . PHE A 1 77 ? -5.404 -6.639 -12.431 1.00 85.38 77 PHE A C 1
ATOM 588 O O . PHE A 1 77 ? -6.321 -7.432 -12.682 1.00 85.38 77 PHE A O 1
ATOM 595 N N . PRO A 1 78 ? -4.117 -7.014 -12.578 1.00 88.50 78 PRO A N 1
ATOM 596 C CA . PRO A 1 78 ? -3.779 -8.348 -13.034 1.00 88.50 78 PRO A CA 1
ATOM 597 C C . PRO A 1 78 ? -4.000 -9.360 -11.905 1.00 88.50 78 PRO A C 1
ATOM 599 O O . PRO A 1 78 ? -3.969 -9.032 -10.717 1.00 88.50 78 PRO A O 1
ATOM 602 N N . ASP A 1 79 ? -4.167 -10.627 -12.272 1.00 86.94 79 ASP A N 1
ATOM 603 C CA . ASP A 1 79 ? -4.222 -11.718 -11.302 1.00 86.94 79 ASP A CA 1
ATOM 604 C C . ASP A 1 79 ? -2.834 -11.943 -10.675 1.00 86.94 79 ASP A C 1
ATOM 606 O O . ASP A 1 79 ? -1.999 -12.684 -11.202 1.00 86.94 79 ASP A O 1
ATOM 610 N N . LEU A 1 80 ? -2.582 -11.281 -9.541 1.00 87.75 80 LEU A N 1
ATOM 611 C CA . LEU A 1 80 ? -1.293 -11.307 -8.841 1.00 87.75 80 LEU A CA 1
ATOM 612 C C . LEU A 1 80 ? -0.889 -12.707 -8.367 1.00 87.75 80 LEU A C 1
ATOM 614 O O . LEU A 1 80 ? 0.304 -12.961 -8.194 1.00 87.75 80 LEU A O 1
ATOM 618 N N . SER A 1 81 ? -1.845 -13.629 -8.200 1.00 84.38 81 SER A N 1
ATOM 619 C CA . SER A 1 81 ? -1.551 -15.019 -7.826 1.00 84.38 81 SER A CA 1
ATOM 620 C C . SER A 1 81 ? -0.744 -15.754 -8.902 1.00 84.38 81 SER A C 1
ATOM 622 O O . SER A 1 81 ? 0.003 -16.685 -8.601 1.00 84.38 81 SER A O 1
ATOM 624 N N . LYS A 1 82 ? -0.833 -15.291 -10.154 1.00 86.62 82 LYS A N 1
ATOM 625 C CA . LYS A 1 82 ? -0.098 -15.830 -11.304 1.00 86.62 82 LYS A CA 1
ATOM 626 C C . LYS A 1 82 ? 1.256 -15.158 -11.529 1.00 86.62 82 LYS A C 1
ATOM 628 O O . LYS A 1 82 ? 1.989 -15.567 -12.427 1.00 86.62 82 LYS A O 1
ATOM 633 N N . LEU A 1 83 ? 1.603 -14.135 -10.745 1.00 87.19 83 LEU A N 1
ATOM 634 C CA . LEU A 1 83 ? 2.809 -13.337 -10.949 1.00 87.19 83 LEU A CA 1
ATOM 635 C C . LEU A 1 83 ? 3.915 -13.648 -9.929 1.00 87.19 83 LEU A C 1
ATOM 637 O O . LEU A 1 83 ? 3.745 -14.329 -8.914 1.00 87.19 83 LEU A O 1
ATOM 641 N N . VAL A 1 84 ? 5.116 -13.162 -10.238 1.00 87.25 84 VAL A N 1
ATOM 642 C CA . VAL A 1 84 ? 6.285 -13.191 -9.355 1.00 87.25 84 VAL A CA 1
ATOM 643 C C . VAL A 1 84 ? 6.561 -11.752 -8.919 1.00 87.25 84 VAL A C 1
ATOM 645 O O . VAL A 1 84 ? 6.838 -10.931 -9.800 1.00 87.25 84 VAL A O 1
ATOM 648 N N . PRO A 1 85 ? 6.496 -11.408 -7.620 1.00 90.06 85 PRO A N 1
ATOM 649 C CA . PRO A 1 85 ? 6.918 -10.083 -7.204 1.00 90.06 85 PRO A CA 1
ATOM 650 C C . PRO A 1 85 ? 8.424 -9.934 -7.435 1.00 90.06 85 PRO A C 1
ATOM 652 O O . PRO A 1 85 ? 9.189 -10.872 -7.222 1.00 90.06 85 PRO A O 1
ATOM 655 N N . GLN A 1 86 ? 8.842 -8.754 -7.876 1.00 87.50 86 GLN A N 1
ATOM 656 C CA . GLN A 1 86 ? 10.254 -8.383 -7.993 1.00 87.50 86 GLN A CA 1
ATOM 657 C C . GLN A 1 86 ? 10.783 -7.767 -6.695 1.00 87.50 86 GLN A C 1
ATOM 659 O O . GLN A 1 86 ? 11.981 -7.778 -6.437 1.00 87.50 86 GLN A O 1
ATOM 664 N N . VAL A 1 87 ? 9.880 -7.237 -5.868 1.00 87.75 87 VAL A N 1
ATOM 665 C CA . VAL A 1 87 ? 10.179 -6.627 -4.572 1.00 87.75 87 VAL A CA 1
ATOM 666 C C . VAL A 1 87 ? 9.154 -7.116 -3.565 1.00 87.75 87 VAL A C 1
ATOM 668 O O . VAL A 1 87 ? 7.967 -7.181 -3.889 1.00 87.75 87 VAL A O 1
ATOM 671 N N . ALA A 1 88 ? 9.614 -7.411 -2.351 1.00 90.31 88 ALA A N 1
ATOM 672 C CA . ALA A 1 88 ? 8.764 -7.602 -1.189 1.00 90.31 88 ALA A CA 1
ATOM 673 C C . ALA A 1 88 ? 9.449 -7.024 0.049 1.00 90.31 88 ALA A C 1
ATOM 675 O O . ALA A 1 88 ? 10.563 -7.424 0.378 1.00 90.31 88 ALA A O 1
ATOM 676 N N . VAL A 1 89 ? 8.804 -6.060 0.699 1.00 87.75 89 VAL A N 1
ATOM 677 C CA . VAL A 1 89 ? 9.337 -5.356 1.873 1.00 87.75 89 VAL A CA 1
ATOM 678 C C . VAL A 1 89 ? 8.202 -4.945 2.804 1.00 87.75 89 VAL A C 1
ATOM 680 O O . VAL A 1 89 ? 7.050 -4.833 2.385 1.00 87.75 89 VAL A O 1
ATOM 683 N N . ILE A 1 90 ? 8.526 -4.685 4.069 1.00 88.44 90 ILE A N 1
ATOM 684 C CA . ILE A 1 90 ? 7.564 -4.130 5.018 1.00 88.44 90 ILE A CA 1
ATOM 685 C C . ILE A 1 90 ? 7.477 -2.612 4.844 1.00 88.44 90 ILE A C 1
ATOM 687 O O . ILE A 1 90 ? 8.457 -1.884 4.999 1.00 88.44 90 ILE A O 1
ATOM 691 N N . ALA A 1 91 ? 6.275 -2.142 4.523 1.00 87.31 91 ALA A N 1
ATOM 692 C CA . ALA A 1 91 ? 5.911 -0.738 4.451 1.00 87.31 91 ALA A CA 1
ATOM 693 C C . ALA A 1 91 ? 5.123 -0.357 5.716 1.00 87.31 91 ALA A C 1
ATOM 695 O O . ALA A 1 91 ? 4.030 -0.879 5.925 1.00 87.31 91 ALA A O 1
ATOM 696 N N . PRO A 1 92 ? 5.615 0.562 6.565 1.00 84.06 92 PRO A N 1
ATOM 697 C CA . PRO A 1 92 ? 4.906 0.941 7.790 1.00 84.06 92 PRO A CA 1
ATOM 698 C C . PRO A 1 92 ? 3.509 1.529 7.536 1.00 84.06 92 PRO A C 1
ATOM 700 O O . PRO A 1 92 ? 2.595 1.336 8.334 1.00 84.06 92 PRO A O 1
ATOM 703 N N . THR A 1 93 ? 3.342 2.249 6.423 1.00 84.56 93 THR A N 1
ATOM 704 C CA . THR A 1 93 ? 2.096 2.909 6.010 1.00 84.56 93 THR A CA 1
ATOM 705 C C . THR A 1 93 ? 1.970 2.929 4.486 1.00 84.56 93 THR A C 1
ATOM 707 O O . THR A 1 93 ? 2.948 2.693 3.772 1.00 84.56 93 THR A O 1
ATOM 710 N N . ILE A 1 94 ? 0.772 3.253 3.984 1.00 85.06 94 ILE A N 1
ATOM 711 C CA . ILE A 1 94 ? 0.506 3.441 2.553 1.00 85.06 94 ILE A CA 1
ATOM 712 C C . ILE A 1 94 ? 0.268 4.933 2.268 1.00 85.06 94 ILE A C 1
ATOM 714 O O . ILE A 1 94 ? -0.844 5.445 2.409 1.00 85.06 94 ILE A O 1
ATOM 718 N N . GLY A 1 95 ? 1.348 5.641 1.924 1.00 82.31 95 GLY A N 1
ATOM 719 C CA . GLY A 1 95 ? 1.348 7.070 1.591 1.00 82.31 95 GLY A CA 1
ATOM 720 C C . GLY A 1 95 ? 2.310 7.371 0.444 1.00 82.31 95 GLY A C 1
ATOM 721 O O . GLY A 1 95 ? 3.415 7.866 0.674 1.00 82.31 95 GLY A O 1
ATOM 722 N N . LEU A 1 96 ? 1.895 7.024 -0.775 1.00 80.94 96 LEU A N 1
ATOM 723 C CA . LEU A 1 96 ? 2.627 7.281 -2.012 1.00 80.94 96 LEU A CA 1
ATOM 724 C C . LEU A 1 96 ? 2.005 8.509 -2.690 1.00 80.94 96 LEU A C 1
ATOM 726 O O . LEU A 1 96 ? 0.853 8.483 -3.096 1.00 80.94 96 LEU A O 1
ATOM 730 N N . TYR A 1 97 ? 2.747 9.603 -2.756 1.00 78.00 97 TYR A N 1
ATOM 731 C CA . TYR A 1 97 ? 2.319 10.895 -3.300 1.00 78.00 97 TYR A CA 1
ATOM 732 C C . TYR A 1 97 ? 3.020 11.248 -4.620 1.00 78.00 97 TYR A C 1
ATOM 734 O O . TYR A 1 97 ? 2.630 12.220 -5.260 1.00 78.00 97 TYR A O 1
ATOM 742 N N . ASN A 1 98 ? 4.105 10.543 -4.959 1.00 74.88 98 ASN A N 1
ATOM 743 C CA . ASN A 1 98 ? 4.861 10.656 -6.206 1.00 74.88 98 ASN A CA 1
ATOM 744 C C . ASN A 1 98 ? 5.874 9.503 -6.345 1.00 74.88 98 ASN A C 1
ATOM 746 O O . ASN A 1 98 ? 6.150 8.757 -5.393 1.00 74.88 98 ASN A O 1
ATOM 750 N N . ASP A 1 99 ? 6.521 9.446 -7.508 1.00 73.62 99 ASP A N 1
ATOM 751 C CA . ASP A 1 99 ? 7.515 8.436 -7.882 1.00 73.62 99 ASP A CA 1
ATOM 752 C C . ASP A 1 99 ? 8.681 8.305 -6.893 1.00 73.62 99 ASP A C 1
ATOM 754 O O . ASP A 1 99 ? 9.216 7.213 -6.690 1.00 73.62 99 ASP A O 1
ATOM 758 N N . HIS A 1 100 ? 9.074 9.382 -6.198 1.00 76.12 100 HIS A N 1
ATOM 759 C CA . HIS A 1 100 ? 10.175 9.300 -5.235 1.00 76.12 100 HIS A CA 1
ATOM 760 C C . HIS A 1 100 ? 9.851 8.407 -4.037 1.00 76.12 100 HIS A C 1
ATOM 762 O O . HIS A 1 100 ? 10.768 7.852 -3.429 1.00 76.12 100 HIS A O 1
ATOM 768 N N . GLN A 1 101 ? 8.581 8.279 -3.649 1.00 78.56 101 GLN A N 1
ATOM 769 C CA . GLN A 1 101 ? 8.208 7.462 -2.494 1.00 78.56 101 GLN A CA 1
ATOM 770 C C . GLN A 1 101 ? 8.063 5.993 -2.863 1.00 78.56 101 GLN A C 1
ATOM 772 O O . GLN A 1 101 ? 8.526 5.153 -2.094 1.00 78.56 101 GLN A O 1
ATOM 777 N N . ILE A 1 102 ? 7.529 5.669 -4.045 1.00 79.00 102 ILE A N 1
ATOM 778 C CA . ILE A 1 102 ? 7.517 4.276 -4.508 1.00 79.00 102 ILE A CA 1
ATOM 779 C C . ILE A 1 102 ? 8.947 3.787 -4.792 1.00 79.00 102 ILE A C 1
ATOM 781 O O . ILE A 1 102 ? 9.290 2.652 -4.457 1.00 79.00 102 ILE A O 1
ATOM 785 N N . ALA A 1 103 ? 9.842 4.674 -5.247 1.00 79.44 103 ALA A N 1
ATOM 786 C CA . ALA A 1 103 ? 11.268 4.388 -5.408 1.00 79.44 103 ALA A CA 1
ATOM 787 C C . ALA A 1 103 ? 11.970 3.950 -4.114 1.00 79.44 103 ALA A C 1
ATOM 789 O O . ALA A 1 103 ? 12.940 3.194 -4.170 1.00 79.44 103 ALA A O 1
ATOM 790 N N . ARG A 1 104 ? 11.487 4.374 -2.936 1.00 80.44 104 ARG A N 1
ATOM 791 C CA . ARG A 1 104 ? 12.046 3.920 -1.647 1.00 80.44 104 ARG A CA 1
ATOM 792 C C . ARG A 1 104 ? 11.848 2.426 -1.430 1.00 80.44 104 ARG A C 1
ATOM 794 O O . ARG A 1 104 ? 12.680 1.806 -0.778 1.00 80.44 104 ARG A O 1
ATOM 801 N N . PHE A 1 105 ? 10.778 1.863 -1.984 1.00 80.25 105 PHE A N 1
ATOM 802 C 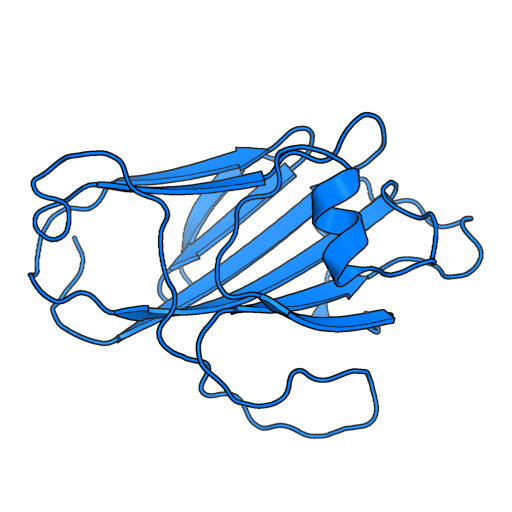CA . PHE A 1 105 ? 10.498 0.434 -1.915 1.00 80.25 105 PHE A CA 1
ATOM 803 C C . PHE A 1 105 ? 11.098 -0.310 -3.108 1.00 80.25 105 PHE A C 1
ATOM 805 O O . PHE A 1 105 ? 11.676 -1.378 -2.937 1.00 80.25 105 PHE A O 1
ATOM 812 N N . LEU A 1 106 ? 11.011 0.265 -4.311 1.00 77.94 106 LEU A N 1
ATOM 813 C CA . LEU A 1 106 ? 11.488 -0.371 -5.543 1.00 77.94 106 LEU A CA 1
ATOM 814 C C . LEU A 1 106 ? 13.005 -0.275 -5.753 1.00 77.94 106 LEU A C 1
ATOM 816 O O . LEU A 1 106 ? 13.540 -0.924 -6.652 1.00 77.94 106 LEU A O 1
ATOM 820 N N . GLY A 1 107 ? 13.711 0.517 -4.945 1.00 70.19 107 GLY A N 1
ATOM 821 C CA . GLY A 1 107 ? 15.152 0.710 -5.051 1.00 70.19 107 GLY A CA 1
ATOM 822 C C . GLY A 1 107 ? 15.575 1.357 -6.375 1.00 70.19 107 GLY A C 1
ATOM 823 O O . GLY A 1 107 ? 14.803 2.035 -7.050 1.00 70.19 107 GLY A O 1
ATOM 824 N N . LYS A 1 108 ? 16.832 1.137 -6.779 1.00 65.12 108 LYS A N 1
ATOM 825 C CA . LYS A 1 108 ? 17.441 1.731 -7.989 1.00 65.12 108 LYS A CA 1
ATOM 826 C C . LYS A 1 108 ? 16.946 1.124 -9.312 1.00 65.12 108 LYS A C 1
ATOM 828 O O . LYS A 1 108 ? 17.648 1.194 -10.314 1.00 65.12 108 LYS A O 1
ATOM 833 N N . THR A 1 109 ? 15.772 0.504 -9.327 1.00 66.75 109 THR A N 1
ATOM 834 C CA . THR A 1 109 ? 15.208 -0.108 -10.539 1.00 66.75 109 THR A CA 1
ATOM 835 C C . THR A 1 109 ? 14.873 0.943 -11.595 1.00 66.75 109 THR A C 1
ATOM 837 O O . THR A 1 109 ? 14.924 0.633 -12.781 1.00 66.75 109 THR A O 1
ATOM 840 N N . GLY A 1 110 ? 14.579 2.182 -11.173 1.00 64.25 110 GLY A N 1
ATOM 841 C CA . GLY A 1 110 ? 14.198 3.280 -12.066 1.00 64.25 110 GLY A CA 1
ATOM 842 C C . GLY A 1 110 ? 12.844 3.052 -12.736 1.00 64.25 110 GLY A C 1
ATOM 843 O O . GLY A 1 110 ? 12.592 3.612 -13.797 1.00 64.25 110 GLY A O 1
ATOM 844 N N . ARG A 1 111 ? 12.010 2.178 -12.159 1.00 68.69 111 ARG A N 1
ATOM 845 C CA . ARG A 1 111 ? 10.737 1.744 -12.735 1.00 68.69 111 ARG A CA 1
ATOM 846 C C . ARG A 1 111 ? 9.607 2.081 -11.806 1.00 68.69 111 ARG A C 1
ATOM 848 O O . ARG A 1 111 ? 9.380 1.379 -10.824 1.00 68.69 111 ARG A O 1
ATOM 855 N N . PHE A 1 112 ? 8.955 3.180 -12.130 1.00 72.56 112 PHE A N 1
ATOM 856 C CA . PHE A 1 112 ? 7.837 3.713 -11.368 1.00 72.56 112 PHE A CA 1
ATOM 857 C C . PHE A 1 112 ? 6.528 3.620 -12.171 1.00 72.56 112 PHE A C 1
ATOM 859 O O . PHE A 1 112 ? 5.464 3.628 -11.569 1.00 72.56 112 PHE A O 1
ATOM 866 N N . ASP A 1 113 ? 6.628 3.361 -13.484 1.00 73.00 113 ASP A N 1
ATOM 867 C CA . ASP A 1 113 ? 5.516 3.096 -14.402 1.00 73.00 113 ASP A CA 1
ATOM 868 C C . ASP A 1 113 ? 5.336 1.598 -14.706 1.00 73.00 113 ASP A C 1
ATOM 870 O O . ASP A 1 113 ? 6.288 0.811 -14.641 1.00 73.00 113 ASP A O 1
ATOM 874 N N . HIS A 1 114 ? 4.118 1.211 -15.108 1.00 82.69 114 HIS A N 1
ATOM 875 C CA . HIS A 1 114 ? 3.731 -0.167 -15.448 1.00 82.69 114 HIS A CA 1
ATOM 876 C C . HIS A 1 114 ? 4.013 -1.160 -14.314 1.00 82.69 114 HIS A C 1
ATOM 878 O O . HIS A 1 114 ? 4.493 -2.281 -14.526 1.00 82.69 114 HIS A O 1
ATOM 884 N N . VAL A 1 115 ? 3.704 -0.732 -13.092 1.00 86.00 115 VAL A N 1
ATOM 885 C CA . VAL A 1 115 ? 3.851 -1.525 -11.876 1.00 86.00 115 VAL A CA 1
ATOM 886 C C . VAL A 1 115 ? 2.464 -1.878 -11.358 1.00 86.00 115 VAL A C 1
ATOM 888 O O . VAL A 1 115 ? 1.624 -1.005 -11.160 1.00 86.00 115 VAL A O 1
ATOM 891 N N . ALA A 1 116 ? 2.236 -3.163 -11.092 1.00 90.06 116 ALA A N 1
ATOM 892 C CA . ALA A 1 116 ? 1.160 -3.595 -10.210 1.00 90.06 116 ALA A CA 1
ATOM 893 C C . ALA A 1 116 ? 1.733 -3.792 -8.804 1.00 90.06 116 ALA A C 1
ATOM 895 O O . ALA A 1 116 ? 2.844 -4.306 -8.647 1.00 90.06 116 ALA A O 1
ATOM 896 N N . ALA A 1 117 ? 0.987 -3.420 -7.773 1.00 90.81 117 ALA A N 1
ATOM 897 C CA . ALA A 1 117 ? 1.404 -3.591 -6.392 1.00 90.81 117 ALA A CA 1
ATOM 898 C C . ALA A 1 117 ? 0.281 -4.133 -5.510 1.00 90.81 117 ALA A C 1
ATOM 900 O O . ALA A 1 117 ? -0.907 -3.916 -5.758 1.00 90.81 117 ALA A O 1
ATOM 901 N N . SER A 1 118 ? 0.681 -4.813 -4.438 1.00 92.62 118 SER A N 1
ATOM 902 C CA . SER A 1 118 ? -0.215 -5.208 -3.358 1.00 92.62 118 SER A CA 1
ATOM 903 C C . SER A 1 118 ? 0.343 -4.795 -2.008 1.00 92.62 118 SER A C 1
ATOM 905 O O . SER A 1 118 ? 1.521 -5.030 -1.733 1.00 92.62 118 SER A O 1
ATOM 907 N N . PHE A 1 119 ? -0.530 -4.285 -1.146 1.00 91.75 119 PHE A N 1
ATOM 908 C CA . PHE A 1 119 ? -0.270 -4.088 0.274 1.00 91.75 119 PHE A CA 1
ATOM 909 C C . PHE A 1 119 ? -1.172 -5.031 1.060 1.00 91.75 119 PHE A C 1
ATOM 911 O O . PHE A 1 119 ? -2.397 -4.936 0.970 1.00 91.75 119 PHE A O 1
ATOM 918 N N . THR A 1 120 ? -0.573 -5.951 1.811 1.00 91.00 120 THR A N 1
ATOM 919 C CA . THR A 1 120 ? -1.317 -6.898 2.652 1.00 91.00 120 THR A CA 1
ATOM 920 C C . THR A 1 120 ? -0.980 -6.660 4.114 1.00 91.00 120 THR A C 1
ATOM 922 O O . THR A 1 120 ? 0.196 -6.582 4.465 1.00 91.00 120 THR A O 1
ATOM 925 N N . GLY A 1 121 ? -1.998 -6.536 4.960 1.00 88.31 121 GLY A N 1
ATOM 926 C CA . GLY A 1 121 ? -1.822 -6.277 6.386 1.00 88.31 121 GLY A CA 1
ATOM 927 C C . GLY A 1 121 ? -3.102 -6.496 7.189 1.00 88.31 121 GLY A C 1
ATOM 928 O O . GLY A 1 121 ? -4.151 -6.844 6.643 1.00 88.31 121 GLY A O 1
ATOM 929 N N . VAL A 1 122 ? -3.021 -6.271 8.492 1.00 82.81 122 VAL A N 1
ATOM 930 C CA . VAL A 1 122 ? -4.100 -6.445 9.464 1.00 82.81 122 VAL A CA 1
ATOM 931 C C . VAL A 1 122 ? -4.423 -5.085 10.051 1.00 82.81 122 VAL A C 1
ATOM 933 O O . VAL A 1 122 ? -3.564 -4.431 10.624 1.00 82.81 122 VAL A O 1
ATOM 936 N N . LEU A 1 123 ? -5.667 -4.649 9.937 1.00 80.88 123 LEU A N 1
ATOM 937 C CA . LEU A 1 123 ? -6.159 -3.451 10.599 1.00 80.88 123 LEU A CA 1
ATOM 938 C C . LEU A 1 123 ? -6.644 -3.811 12.008 1.00 80.88 123 LEU A C 1
ATOM 940 O O . LEU A 1 123 ? -7.457 -4.718 12.160 1.00 80.88 123 LEU A O 1
ATOM 944 N N . PHE A 1 124 ? -6.203 -3.077 13.030 1.00 80.12 124 PHE A N 1
ATOM 945 C CA . PHE A 1 124 ? -6.721 -3.230 14.392 1.00 80.12 124 PHE A CA 1
ATOM 946 C C . PHE A 1 124 ? -7.689 -2.102 14.744 1.00 80.12 124 PHE A C 1
ATOM 948 O O . PHE A 1 124 ? -7.316 -0.930 14.685 1.00 80.12 124 PHE A O 1
ATOM 955 N N . ILE A 1 125 ? -8.908 -2.459 15.152 1.00 84.12 125 ILE A N 1
ATOM 956 C CA . ILE A 1 125 ? -9.944 -1.517 15.592 1.00 84.12 125 ILE A CA 1
ATOM 957 C C . ILE A 1 125 ? -10.073 -1.579 17.113 1.00 84.12 125 ILE A C 1
ATOM 959 O O . ILE A 1 125 ? -10.464 -2.607 17.680 1.00 84.12 125 ILE A O 1
ATOM 963 N N . ASN A 1 126 ? -9.755 -0.467 17.783 1.00 80.62 126 ASN A N 1
ATOM 964 C CA . ASN A 1 126 ? -9.807 -0.376 19.244 1.00 80.62 126 ASN A CA 1
ATOM 965 C C . ASN A 1 126 ? -11.241 -0.150 19.736 1.00 80.62 126 ASN A C 1
ATOM 967 O O . ASN A 1 126 ? -11.688 -0.808 20.684 1.00 80.62 126 ASN A O 1
ATOM 971 N N . LEU A 1 127 ? -11.959 0.769 19.088 1.00 83.50 127 LEU A N 1
ATOM 972 C CA . LEU A 1 127 ? -13.325 1.151 19.420 1.00 83.50 127 LEU A CA 1
ATOM 973 C C . LEU A 1 127 ? -14.276 0.762 18.276 1.00 83.50 127 LEU A C 1
ATOM 975 O O . LEU A 1 127 ? -14.130 1.249 17.160 1.00 83.50 127 LEU A O 1
ATOM 979 N N . PRO A 1 128 ? -15.282 -0.093 18.515 1.00 85.56 128 PRO A N 1
ATOM 980 C CA . PRO A 1 128 ? -16.209 -0.491 17.461 1.00 85.56 128 PRO A CA 1
ATOM 981 C C . PRO A 1 128 ? -17.072 0.690 16.991 1.00 85.56 128 PRO A C 1
ATOM 983 O O . PRO A 1 128 ? -17.464 1.545 17.788 1.00 85.56 128 PRO A O 1
ATOM 986 N N . GLY A 1 129 ? -17.428 0.717 15.703 1.00 88.62 129 GLY A N 1
ATOM 987 C CA . GLY A 1 129 ? -18.269 1.781 15.149 1.00 88.62 129 GLY A CA 1
ATOM 988 C C . GLY A 1 129 ? -18.355 1.816 13.623 1.00 88.62 129 GLY A C 1
ATOM 989 O O . GLY A 1 129 ? -17.956 0.883 12.923 1.00 88.62 129 GLY A O 1
ATOM 990 N N . GLN A 1 130 ? -18.917 2.899 13.081 1.00 83.88 130 GLN A N 1
ATOM 991 C CA . GLN A 1 130 ? -18.880 3.176 11.643 1.00 83.88 130 GLN A CA 1
ATOM 992 C C . GLN A 1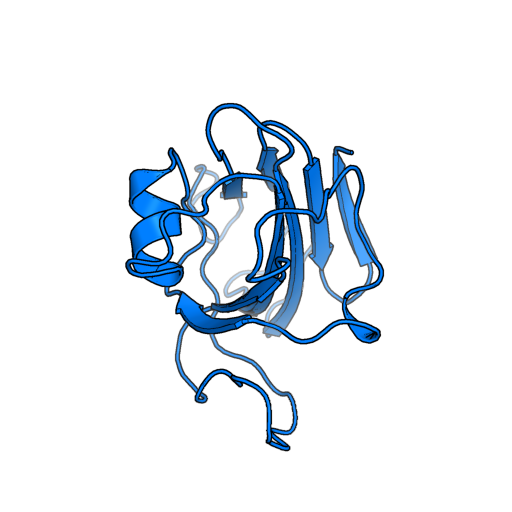 130 ? -17.552 3.843 11.268 1.00 83.88 130 GLN A C 1
ATO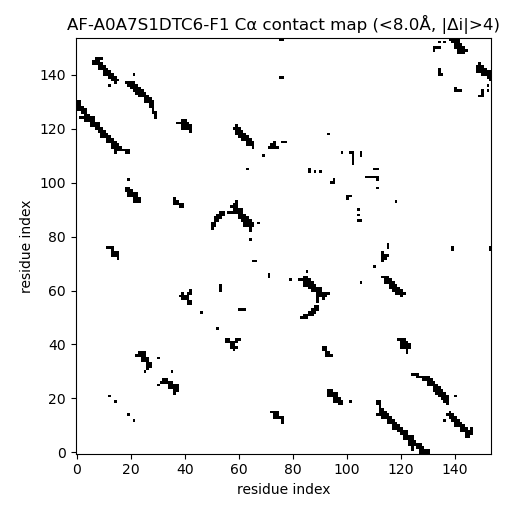M 994 O O . GLN A 1 130 ? -17.137 4.796 11.921 1.00 83.88 130 GLN A O 1
ATOM 999 N N . TYR A 1 131 ? -16.926 3.330 10.207 1.00 76.94 131 TYR A N 1
ATOM 1000 C CA . TYR A 1 131 ? -15.682 3.842 9.645 1.00 76.94 131 TYR A CA 1
ATOM 1001 C C . TYR A 1 131 ? -15.883 4.124 8.165 1.00 76.94 131 TYR A C 1
ATOM 1003 O O . TYR A 1 131 ? -16.482 3.307 7.459 1.00 76.94 131 TYR A O 1
ATOM 1011 N N . GLN A 1 132 ? -15.359 5.254 7.707 1.00 83.25 132 GLN A N 1
ATOM 1012 C CA . GLN A 1 132 ? -15.178 5.528 6.289 1.00 83.25 132 GLN A CA 1
ATOM 1013 C C . GLN A 1 132 ? -13.722 5.237 5.937 1.00 83.25 132 GLN A C 1
ATOM 1015 O O . GLN A 1 132 ? -12.828 5.765 6.593 1.00 83.25 132 GLN A O 1
ATOM 1020 N N . ILE A 1 133 ? -13.498 4.389 4.930 1.00 81.62 133 ILE A N 1
ATOM 1021 C CA . ILE A 1 133 ? -12.163 4.059 4.424 1.00 81.62 133 ILE A CA 1
ATOM 1022 C C . ILE A 1 133 ? -12.124 4.406 2.940 1.00 81.62 133 ILE A C 1
ATOM 1024 O O . ILE A 1 133 ? -12.971 3.943 2.177 1.00 81.62 133 ILE A O 1
ATOM 1028 N N . CYS A 1 134 ? -11.151 5.222 2.544 1.00 81.00 134 CYS A N 1
ATOM 1029 C CA . CYS A 1 134 ? -11.025 5.724 1.180 1.00 81.00 134 CYS A CA 1
ATOM 1030 C C . CYS A 1 134 ? -9.668 5.344 0.594 1.00 81.00 134 CYS A C 1
ATOM 1032 O O . CYS A 1 134 ? -8.651 5.425 1.287 1.00 81.00 134 CYS A O 1
ATOM 1034 N N . THR A 1 135 ? -9.661 4.989 -0.692 1.00 82.81 135 THR A N 1
ATOM 1035 C CA . THR A 1 135 ? -8.450 4.995 -1.515 1.00 82.81 135 THR A CA 1
ATOM 1036 C C . THR A 1 135 ? -8.525 6.132 -2.525 1.00 82.81 135 THR A C 1
ATOM 1038 O O . THR A 1 135 ? -9.592 6.428 -3.061 1.00 82.81 135 THR A O 1
ATOM 1041 N N . THR A 1 136 ? -7.395 6.776 -2.792 1.00 80.50 136 THR A N 1
ATOM 1042 C CA . THR A 1 136 ? -7.245 7.724 -3.905 1.00 80.50 136 THR A CA 1
ATOM 1043 C C . THR A 1 136 ? -6.045 7.282 -4.715 1.00 80.50 136 THR A C 1
ATOM 1045 O O . THR A 1 136 ? -4.996 7.086 -4.109 1.00 80.50 136 THR A O 1
ATOM 1048 N N . SER A 1 137 ? -6.199 7.120 -6.029 1.00 81.00 137 SER A N 1
ATOM 1049 C CA . SER A 1 137 ? -5.132 6.706 -6.946 1.00 81.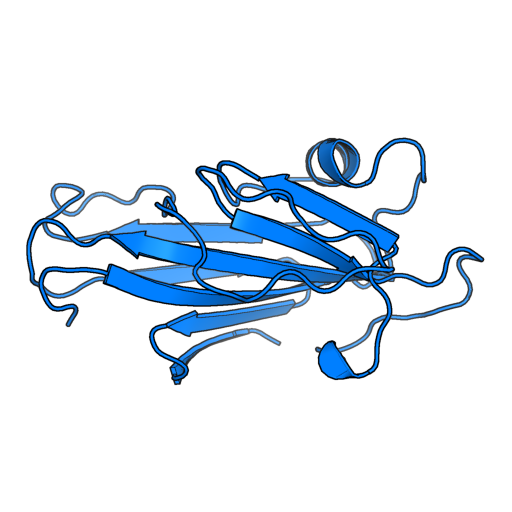00 137 SER A CA 1
ATOM 1050 C C . SER A 1 137 ? -5.142 7.502 -8.249 1.00 81.00 137 SER A C 1
ATOM 1052 O O . SER A 1 137 ? -6.202 8.040 -8.568 1.00 81.00 137 SER A O 1
ATOM 1054 N N . ASP A 1 138 ? -4.012 7.576 -8.967 1.00 75.75 138 ASP A N 1
ATOM 1055 C CA . ASP A 1 138 ? -3.962 8.213 -10.298 1.00 75.75 138 ASP A CA 1
ATOM 1056 C C . ASP A 1 138 ? -4.652 7.311 -11.335 1.00 75.75 138 ASP A C 1
ATOM 1058 O O . ASP A 1 138 ? -5.678 7.689 -11.897 1.00 75.75 138 ASP A O 1
ATOM 1062 N N . ASP A 1 139 ? -4.199 6.057 -11.466 1.00 79.19 139 ASP A N 1
ATOM 1063 C CA . ASP A 1 139 ? -4.829 5.080 -12.364 1.00 79.19 139 ASP A CA 1
ATOM 1064 C C . ASP A 1 139 ? -5.865 4.193 -11.659 1.00 79.19 139 ASP A C 1
ATOM 1066 O O . ASP A 1 139 ? -7.063 4.305 -11.920 1.00 79.19 139 ASP A O 1
ATOM 1070 N N . GLY A 1 140 ? -5.440 3.300 -10.750 1.00 84.44 140 GLY A N 1
ATOM 1071 C CA . GLY A 1 140 ? -6.366 2.314 -10.186 1.00 84.44 140 GLY A CA 1
ATOM 1072 C C . GLY A 1 140 ? -6.034 1.797 -8.792 1.00 84.44 140 GLY A C 1
ATOM 1073 O O . GLY A 1 140 ? -4.912 1.384 -8.501 1.00 84.44 140 GLY A O 1
ATOM 1074 N N . SER A 1 141 ? -7.047 1.744 -7.921 1.00 86.62 141 SER A N 1
ATOM 1075 C CA . SER A 1 141 ? -6.961 1.143 -6.587 1.00 86.62 141 SER A CA 1
ATOM 1076 C C . SER A 1 141 ? -8.209 0.345 -6.207 1.00 86.62 141 SER A C 1
ATOM 1078 O O . SER A 1 141 ? -9.349 0.724 -6.484 1.00 86.62 141 SER A O 1
ATOM 1080 N N . ARG A 1 142 ? -7.994 -0.782 -5.525 1.00 88.69 142 ARG A N 1
ATOM 1081 C CA . ARG A 1 142 ? -9.060 -1.628 -4.983 1.00 88.69 142 ARG A CA 1
ATOM 1082 C C . ARG A 1 142 ? -8.724 -2.054 -3.566 1.00 88.69 142 ARG A C 1
ATOM 1084 O O . ARG A 1 142 ? -7.672 -2.640 -3.327 1.00 88.69 142 ARG A O 1
ATOM 1091 N N . LEU A 1 143 ? -9.640 -1.797 -2.641 1.00 85.25 143 LEU A N 1
ATOM 1092 C CA . LEU A 1 143 ? -9.509 -2.161 -1.234 1.00 85.25 143 LEU A CA 1
ATOM 1093 C C . LEU A 1 143 ? -10.474 -3.287 -0.880 1.00 85.25 143 LEU A C 1
ATOM 1095 O O . LEU A 1 143 ? -11.676 -3.187 -1.138 1.00 85.25 143 LEU A O 1
ATOM 1099 N N . PHE A 1 144 ? -9.956 -4.297 -0.192 1.00 86.25 144 PHE A N 1
ATOM 1100 C CA . PHE A 1 144 ? -10.721 -5.346 0.460 1.00 86.25 144 PHE A CA 1
ATOM 1101 C C . PHE A 1 144 ? -10.528 -5.262 1.975 1.00 86.25 144 PHE A C 1
ATOM 1103 O O . PHE A 1 144 ? -9.394 -5.188 2.450 1.00 86.25 144 PHE A O 1
ATOM 1110 N N . ILE A 1 145 ? -11.632 -5.323 2.718 1.00 83.38 145 ILE A N 1
ATOM 1111 C CA . ILE A 1 145 ? -11.656 -5.497 4.176 1.00 83.38 145 ILE A CA 1
ATOM 1112 C C . ILE A 1 145 ? -12.435 -6.780 4.456 1.00 83.38 145 ILE A C 1
ATOM 1114 O O . ILE A 1 145 ? -13.539 -6.955 3.936 1.00 83.38 145 ILE A O 1
ATOM 1118 N N . ASP A 1 146 ? -11.848 -7.705 5.211 1.00 83.81 146 ASP A N 1
ATOM 1119 C CA . ASP A 1 146 ? -12.422 -9.031 5.490 1.00 83.81 146 ASP A CA 1
ATOM 1120 C C . ASP A 1 146 ? -12.843 -9.789 4.222 1.00 83.81 146 ASP A C 1
ATOM 1122 O O . ASP A 1 146 ? -13.914 -10.393 4.138 1.00 83.81 146 ASP A O 1
ATOM 1126 N N . GLY A 1 147 ? -12.008 -9.694 3.184 1.00 79.19 147 GLY A N 1
ATOM 1127 C CA . GLY A 1 147 ? -12.241 -10.320 1.880 1.00 79.19 147 GLY A CA 1
ATOM 1128 C C . GLY A 1 147 ? -13.352 -9.679 1.040 1.00 79.19 147 GLY A C 1
ATOM 1129 O O . GLY A 1 147 ? -13.599 -10.130 -0.078 1.00 79.19 147 GLY A O 1
ATOM 1130 N N . LYS A 1 148 ? -14.015 -8.620 1.523 1.00 78.25 148 LYS A N 1
ATOM 1131 C CA . LYS A 1 148 ? -15.074 -7.910 0.793 1.00 78.25 148 LYS A CA 1
ATOM 1132 C C . LYS A 1 148 ? -14.543 -6.622 0.187 1.00 78.25 148 LYS A C 1
ATOM 1134 O O . LYS A 1 148 ? -13.910 -5.820 0.875 1.00 78.25 148 LYS A O 1
ATOM 1139 N N . VAL A 1 149 ? -14.852 -6.400 -1.091 1.00 77.62 149 VAL A N 1
ATOM 1140 C CA . VAL A 1 149 ? -14.543 -5.137 -1.773 1.00 77.62 149 VAL A CA 1
ATOM 1141 C C . VAL A 1 149 ? -15.217 -3.993 -1.019 1.00 77.62 149 VAL A C 1
ATOM 1143 O O . VAL A 1 149 ? -16.437 -3.968 -0.874 1.00 77.62 149 VAL A O 1
ATOM 1146 N N . SER A 1 150 ? -14.403 -3.065 -0.530 1.00 76.75 150 SER A N 1
ATOM 1147 C CA . SER A 1 150 ? -14.836 -1.857 0.177 1.00 76.75 150 SER A CA 1
ATOM 1148 C C . SER A 1 150 ? -14.659 -0.607 -0.684 1.00 76.75 150 SER A C 1
ATOM 1150 O O . SER A 1 150 ? -15.452 0.322 -0.573 1.00 76.75 150 SER A O 1
ATOM 1152 N N . VAL A 1 151 ? -13.666 -0.601 -1.581 1.00 79.56 151 VAL A N 1
ATOM 1153 C CA . VAL A 1 151 ? -13.453 0.450 -2.589 1.00 79.56 151 VAL A CA 1
ATOM 1154 C C . VAL A 1 151 ? -13.022 -0.206 -3.898 1.00 79.56 151 VAL A C 1
ATOM 1156 O O . VAL A 1 151 ? -12.203 -1.126 -3.880 1.00 79.56 151 VAL A O 1
ATOM 1159 N N . ASN A 1 152 ? -13.568 0.249 -5.026 1.00 82.12 152 ASN A N 1
ATOM 1160 C CA . ASN A 1 152 ? -13.195 -0.206 -6.363 1.00 82.12 152 ASN A CA 1
ATOM 1161 C C . ASN A 1 152 ? -13.145 0.998 -7.305 1.00 82.12 152 ASN A C 1
ATOM 1163 O O . ASN A 1 152 ? -14.191 1.469 -7.745 1.00 82.12 152 ASN A O 1
ATOM 1167 N N . ASN A 1 153 ? -11.941 1.503 -7.554 1.00 72.50 153 ASN A N 1
ATOM 1168 C CA . ASN A 1 153 ? -11.687 2.644 -8.419 1.00 72.50 153 ASN A CA 1
ATOM 1169 C C . ASN A 1 153 ? -10.698 2.223 -9.510 1.00 72.50 153 ASN A C 1
ATOM 1171 O O . ASN A 1 153 ? -9.491 2.330 -9.306 1.00 72.50 153 ASN A O 1
ATOM 1175 N N . GLY A 1 154 ? -11.221 1.668 -10.602 1.00 61.31 154 GLY A N 1
ATOM 1176 C CA . GLY A 1 154 ? -10.478 1.199 -11.772 1.00 61.31 154 GLY A CA 1
ATOM 1177 C C . GLY A 1 154 ? -11.413 0.583 -12.799 1.00 61.31 154 GLY A C 1
ATOM 1178 O O . GLY A 1 154 ? -12.475 0.062 -12.373 1.00 61.31 154 GLY A O 1
#

Foldseek 3Di:
DDDAWKKWKKKKDAAADDWKFKFKWKADPVNVRDIDGFFFQWADDDDDDDAAEEDTDGAWWKFKFDDLVNPAADQDGDPCVPTGTNFTYGDRGDGGHGQVVVCVRVPPSPDSHRMMMMTTGMGGDHDDDDMDIDMDTPRWMWMDINNDTPDGDD